Protein AF-A0AAU9J9B2-F1 (afdb_monomer_lite)

Secondary structure (DSSP, 8-state):
-HHHHHHHHHHHHHHHHHHHHHHHHHHHH--S--SSS--HHHHHHHHHHHHHHHHHHHHHHHHHHHHHHHTT--

Structure (mmCIF, N/CA/C/O backbone):
data_AF-A0AAU9J9B2-F1
#
_entry.id   AF-A0AAU9J9B2-F1
#
loop_
_atom_site.group_PDB
_atom_site.id
_atom_site.type_symbol
_atom_site.label_atom_id
_atom_site.label_alt_id
_atom_site.label_comp_id
_atom_site.label_asym_id
_atom_site.label_entity_id
_atom_site.label_seq_id
_atom_site.pdbx_PDB_ins_code
_atom_site.Cartn_x
_atom_site.Cartn_y
_atom_site.Cartn_z
_atom_site.occupancy
_atom_site.B_iso_or_equiv
_atom_site.auth_seq_id
_atom_site.auth_comp_id
_atom_site.auth_asym_id
_atom_site.auth_atom_id
_atom_site.pdbx_PDB_model_num
ATOM 1 N N . MET A 1 1 ? -16.202 24.513 14.106 1.00 59.84 1 MET A N 1
ATOM 2 C CA . MET A 1 1 ? -14.961 24.115 14.810 1.00 59.84 1 MET A CA 1
ATOM 3 C C . MET A 1 1 ? -14.856 22.603 15.033 1.00 59.84 1 MET A C 1
ATOM 5 O O . MET A 1 1 ? -13.915 22.006 14.541 1.00 59.84 1 MET A O 1
ATOM 9 N N . SER A 1 2 ? -15.808 21.938 15.698 1.00 62.69 2 SER A N 1
ATOM 10 C CA . SER A 1 2 ? -15.739 20.486 15.980 1.00 62.69 2 SER A CA 1
ATOM 11 C C . SER A 1 2 ? -15.786 19.574 14.741 1.00 62.69 2 SER A C 1
ATOM 13 O O . SER A 1 2 ? -15.136 18.533 14.734 1.00 62.69 2 SER A O 1
ATOM 15 N N . GLN A 1 3 ? -16.487 19.960 13.669 1.00 63.22 3 GLN A N 1
ATOM 16 C CA . GLN A 1 3 ? -16.527 19.174 12.423 1.00 63.22 3 GLN A CA 1
ATOM 17 C C . GLN A 1 3 ? -15.213 19.227 11.619 1.00 63.22 3 GLN A C 1
ATOM 19 O O . GLN A 1 3 ? -14.822 18.229 11.016 1.00 63.22 3 GLN A O 1
ATOM 24 N N . GLU A 1 4 ? -14.488 20.349 11.667 1.00 64.81 4 GLU A N 1
ATOM 25 C CA . GLU A 1 4 ? -13.205 20.512 10.963 1.00 64.81 4 GLU A CA 1
ATOM 26 C C . GLU A 1 4 ? -12.095 19.663 11.597 1.00 64.81 4 GLU A C 1
ATOM 28 O O . GLU A 1 4 ? -11.282 19.068 10.890 1.00 64.81 4 GLU A O 1
ATOM 33 N N . ILE A 1 5 ? -12.111 19.519 12.928 1.00 74.00 5 ILE A N 1
ATOM 34 C CA . ILE A 1 5 ? -11.158 18.675 13.666 1.00 74.00 5 ILE A CA 1
ATOM 35 C C . ILE A 1 5 ? -11.299 17.201 13.251 1.00 74.00 5 ILE A C 1
ATOM 37 O O . ILE A 1 5 ? -10.293 16.514 13.059 1.00 74.00 5 ILE A O 1
ATOM 41 N N . SER A 1 6 ? -12.527 16.709 13.065 1.00 79.69 6 SER A N 1
ATOM 42 C CA . SER A 1 6 ? -12.785 15.326 12.638 1.00 79.69 6 SER A CA 1
ATOM 43 C C . SER A 1 6 ? -12.276 15.045 11.221 1.00 79.69 6 SER A C 1
ATOM 45 O O . SER A 1 6 ? -11.609 14.032 11.000 1.00 79.69 6 SER A O 1
ATOM 47 N N . ALA A 1 7 ? -12.522 15.957 10.275 1.00 87.38 7 ALA A N 1
ATOM 48 C CA . ALA A 1 7 ? -12.029 15.833 8.903 1.00 87.38 7 ALA A CA 1
ATOM 49 C C . ALA A 1 7 ? -10.492 15.881 8.843 1.00 87.38 7 ALA A C 1
ATOM 51 O O . ALA A 1 7 ? -9.860 15.043 8.197 1.00 87.38 7 ALA A O 1
ATOM 52 N N . MET A 1 8 ? -9.876 16.801 9.591 1.00 86.94 8 MET A N 1
ATOM 53 C CA . MET A 1 8 ? -8.420 16.922 9.680 1.00 86.94 8 MET A CA 1
ATOM 54 C C . MET A 1 8 ? -7.775 15.676 10.305 1.00 86.94 8 MET A C 1
ATOM 56 O O . MET A 1 8 ? -6.715 15.229 9.858 1.00 86.94 8 MET A O 1
ATOM 60 N N . LYS A 1 9 ? -8.418 15.072 11.313 1.00 89.62 9 LYS A N 1
ATOM 61 C CA . LYS A 1 9 ? -7.938 13.834 11.938 1.00 89.62 9 LYS A CA 1
ATOM 62 C C . LYS A 1 9 ? -7.932 12.670 10.946 1.00 89.62 9 LYS A C 1
ATOM 64 O O . LYS A 1 9 ? -6.933 11.956 10.873 1.00 89.62 9 LYS A O 1
ATOM 69 N N . MET A 1 10 ? -8.990 12.520 10.149 1.00 90.62 10 MET A N 1
ATOM 70 C CA . MET A 1 10 ? -9.045 11.505 9.090 1.00 90.62 10 MET A CA 1
ATOM 71 C C . MET A 1 10 ? -7.999 11.755 8.004 1.00 90.62 10 MET A C 1
ATOM 73 O O . MET A 1 10 ? -7.278 10.834 7.625 1.00 90.62 10 MET A O 1
ATOM 77 N N . ALA A 1 11 ? -7.837 13.004 7.561 1.00 92.62 11 ALA A N 1
ATOM 78 C CA . ALA A 1 11 ? -6.817 13.363 6.579 1.00 92.62 11 ALA A CA 1
ATOM 79 C C . ALA A 1 11 ? -5.402 13.002 7.062 1.00 92.62 11 ALA A C 1
ATOM 81 O O . ALA A 1 11 ? -4.614 12.428 6.309 1.00 92.62 11 ALA A O 1
ATOM 82 N N . LYS A 1 12 ? -5.089 13.264 8.338 1.00 93.38 12 LYS A N 1
ATOM 83 C CA . LYS A 1 12 ? -3.788 12.926 8.931 1.00 93.38 12 LYS A CA 1
ATOM 84 C C . LYS A 1 12 ? -3.550 11.415 9.003 1.00 93.38 12 LYS A C 1
ATOM 86 O O . LYS A 1 12 ? -2.443 10.965 8.710 1.00 93.38 12 LYS A O 1
ATOM 91 N N . LEU A 1 13 ? -4.565 10.640 9.384 1.00 92.88 13 LEU A N 1
ATOM 92 C CA . LEU A 1 13 ? -4.478 9.177 9.420 1.00 92.88 13 LEU A CA 1
ATOM 93 C C . LEU A 1 13 ? -4.265 8.599 8.017 1.00 92.88 13 LEU A C 1
ATOM 95 O O . LEU A 1 13 ? -3.361 7.786 7.825 1.00 92.88 13 LEU A O 1
ATOM 99 N N . ASN A 1 14 ? -5.017 9.087 7.030 1.00 93.62 14 ASN A N 1
ATOM 100 C CA . ASN A 1 14 ? -4.869 8.675 5.636 1.00 93.62 14 ASN A CA 1
ATOM 101 C C . ASN A 1 14 ? -3.473 9.008 5.098 1.00 93.62 14 ASN A C 1
ATOM 103 O O . ASN A 1 14 ? -2.832 8.159 4.486 1.00 93.62 14 ASN A O 1
ATOM 107 N N . ALA A 1 15 ? -2.959 10.207 5.376 1.00 95.94 15 ALA A N 1
ATOM 108 C CA . ALA A 1 15 ? -1.610 10.594 4.969 1.00 95.94 15 ALA A CA 1
ATOM 109 C C . ALA A 1 15 ? -0.533 9.696 5.601 1.00 95.94 15 ALA A C 1
ATOM 111 O O . ALA A 1 15 ? 0.407 9.281 4.922 1.00 95.94 15 ALA A O 1
ATOM 112 N N . ALA A 1 16 ? -0.674 9.359 6.887 1.00 95.69 16 ALA A N 1
ATOM 113 C CA . ALA A 1 16 ? 0.255 8.462 7.569 1.00 95.69 16 ALA A CA 1
ATOM 114 C C . ALA A 1 16 ? 0.243 7.052 6.959 1.00 95.69 16 ALA A C 1
ATOM 116 O O . ALA A 1 16 ? 1.310 6.481 6.724 1.00 95.69 16 ALA A O 1
ATOM 117 N N . PHE A 1 17 ? -0.945 6.520 6.660 1.00 96.25 17 PHE A N 1
ATOM 118 C CA . PHE A 1 17 ? -1.109 5.242 5.972 1.00 96.25 17 PHE A CA 1
ATOM 119 C C . PHE A 1 17 ? -0.437 5.258 4.591 1.00 96.25 17 PHE A C 1
ATOM 121 O O . PHE A 1 17 ? 0.406 4.407 4.307 1.00 96.25 17 PHE A O 1
ATOM 128 N N . LEU A 1 18 ? -0.740 6.268 3.766 1.00 97.00 18 LEU A N 1
ATOM 129 C CA . LEU A 1 18 ? -0.178 6.401 2.419 1.00 97.00 18 LEU A CA 1
ATOM 130 C C . LEU A 1 18 ? 1.347 6.490 2.449 1.00 97.00 18 LEU A C 1
ATOM 132 O O . LEU A 1 18 ? 2.011 5.832 1.652 1.00 97.00 18 LEU A O 1
ATOM 136 N N . LYS A 1 19 ? 1.912 7.237 3.406 1.00 97.88 19 LYS A N 1
ATOM 137 C CA . LYS A 1 19 ? 3.364 7.332 3.570 1.00 97.88 19 LYS A CA 1
ATOM 138 C C . LYS A 1 19 ? 3.989 5.972 3.890 1.00 97.88 19 LYS A C 1
ATOM 140 O O . LYS A 1 19 ? 4.997 5.608 3.297 1.00 97.88 19 LYS A O 1
ATOM 145 N N . LYS A 1 20 ? 3.405 5.208 4.817 1.00 97.69 20 LYS A N 1
ATOM 146 C CA . LYS A 1 20 ? 3.936 3.889 5.201 1.00 97.69 20 LYS A CA 1
ATOM 147 C C . LYS A 1 20 ? 3.822 2.866 4.073 1.00 97.69 20 LYS A C 1
ATOM 149 O O . LYS A 1 20 ? 4.756 2.091 3.880 1.00 97.69 20 LYS A O 1
ATOM 154 N N . MET A 1 21 ? 2.726 2.896 3.319 1.00 98.12 21 MET A N 1
ATOM 155 C CA . MET A 1 21 ? 2.555 2.079 2.120 1.00 98.12 21 MET A CA 1
ATOM 156 C C . MET A 1 21 ? 3.587 2.444 1.048 1.00 98.12 21 MET A C 1
ATOM 158 O O . MET A 1 21 ? 4.247 1.556 0.515 1.00 98.12 21 MET A O 1
ATOM 162 N N . GLN A 1 22 ? 3.770 3.740 0.772 1.00 97.31 22 GLN A N 1
ATOM 163 C CA . GLN A 1 22 ? 4.757 4.225 -0.192 1.00 97.31 22 GLN A CA 1
ATOM 164 C C . GLN A 1 22 ? 6.170 3.777 0.192 1.00 97.31 22 GLN A C 1
ATOM 166 O O . GLN A 1 22 ? 6.858 3.195 -0.640 1.00 97.31 22 GLN A O 1
ATOM 171 N N . ASP A 1 23 ? 6.579 3.987 1.448 1.00 97.31 23 ASP A N 1
ATOM 172 C CA . ASP A 1 23 ? 7.900 3.587 1.945 1.00 97.31 23 ASP A CA 1
ATOM 173 C C . ASP A 1 23 ? 8.118 2.063 1.786 1.00 97.31 23 ASP A C 1
ATOM 175 O O . ASP A 1 23 ? 9.187 1.619 1.359 1.00 97.31 23 ASP A O 1
ATOM 179 N N . ALA A 1 24 ? 7.098 1.251 2.097 1.00 97.69 24 ALA A N 1
ATOM 180 C CA . ALA A 1 24 ? 7.163 -0.205 1.980 1.00 97.69 24 ALA A CA 1
ATOM 181 C C . ALA A 1 24 ? 7.263 -0.664 0.519 1.00 97.69 24 ALA A C 1
ATOM 183 O O . ALA A 1 24 ? 8.172 -1.419 0.171 1.00 97.69 24 ALA A O 1
ATOM 184 N N . CYS A 1 25 ? 6.367 -0.186 -0.345 1.00 98.00 25 CYS A N 1
ATOM 185 C CA . CYS A 1 25 ? 6.349 -0.580 -1.749 1.00 98.00 25 CYS A CA 1
ATOM 186 C C . CYS A 1 25 ? 7.565 -0.065 -2.511 1.00 98.00 25 CYS A C 1
ATOM 188 O O . CYS A 1 25 ? 8.090 -0.787 -3.352 1.00 98.00 25 CYS A O 1
ATOM 190 N N . TRP A 1 26 ? 8.079 1.118 -2.168 1.00 95.69 26 TRP A N 1
ATOM 191 C CA . TRP A 1 26 ? 9.332 1.616 -2.725 1.00 95.69 26 TRP A CA 1
ATOM 192 C C . TRP A 1 26 ? 10.496 0.676 -2.403 1.00 95.69 26 TRP A C 1
ATOM 194 O O . TRP A 1 26 ? 11.235 0.274 -3.297 1.00 95.69 26 TRP A O 1
ATOM 204 N N . LYS A 1 27 ? 10.622 0.263 -1.136 1.00 95.56 27 LYS A N 1
ATOM 205 C CA . LYS A 1 27 ? 11.680 -0.658 -0.700 1.00 95.56 27 LYS A CA 1
ATOM 206 C C . LYS A 1 27 ? 11.577 -2.038 -1.360 1.00 95.56 27 LYS A C 1
ATOM 208 O O . LYS A 1 27 ? 12.605 -2.653 -1.618 1.00 95.56 27 LYS A O 1
ATOM 213 N N . ILE A 1 28 ? 10.360 -2.537 -1.578 1.00 95.75 28 ILE A N 1
ATOM 214 C CA . ILE A 1 28 ? 10.122 -3.866 -2.160 1.00 95.75 28 ILE A CA 1
ATOM 215 C C . ILE A 1 28 ? 10.338 -3.852 -3.675 1.00 95.75 28 ILE A C 1
ATOM 217 O O . ILE A 1 28 ? 10.971 -4.758 -4.208 1.00 95.75 28 ILE A O 1
ATOM 221 N N . CYS A 1 29 ? 9.783 -2.854 -4.361 1.00 96.94 29 CYS A N 1
ATOM 222 C CA . CYS A 1 29 ? 9.637 -2.885 -5.811 1.00 96.94 29 CYS A CA 1
ATOM 223 C C . CYS A 1 29 ? 10.719 -2.130 -6.573 1.00 96.94 29 CYS A C 1
ATOM 225 O O . CYS A 1 29 ? 10.865 -2.408 -7.757 1.00 96.94 29 CYS A O 1
ATOM 227 N N . ILE A 1 30 ? 11.452 -1.204 -5.940 1.00 93.81 30 ILE A N 1
ATOM 228 C CA . ILE A 1 30 ? 12.453 -0.355 -6.607 1.00 93.81 30 ILE A CA 1
ATOM 229 C C . ILE A 1 30 ? 13.866 -0.688 -6.085 1.00 93.81 30 ILE A C 1
ATOM 231 O O . ILE A 1 30 ? 14.427 0.054 -5.266 1.00 93.81 30 ILE A O 1
ATOM 235 N N . PRO A 1 31 ? 14.456 -1.831 -6.488 1.00 82.56 31 PRO A N 1
ATOM 236 C CA . PRO A 1 31 ? 15.806 -2.204 -6.091 1.00 82.56 31 PRO A CA 1
ATOM 237 C C . PRO A 1 31 ? 16.831 -1.417 -6.910 1.00 82.56 31 PRO A C 1
ATOM 239 O O . PRO A 1 31 ? 16.917 -1.598 -8.113 1.00 82.56 31 PRO A O 1
ATOM 242 N N . HIS A 1 32 ? 17.653 -0.603 -6.243 1.00 75.56 32 HIS A N 1
ATOM 243 C CA . HIS A 1 32 ? 18.745 0.172 -6.851 1.00 75.56 32 HIS A CA 1
ATOM 244 C C . HIS A 1 32 ? 18.289 1.106 -7.983 1.00 75.56 32 HIS A C 1
ATOM 246 O O . HIS A 1 32 ? 18.070 0.710 -9.118 1.00 75.56 32 HIS A O 1
ATOM 252 N N . LYS A 1 33 ? 18.205 2.402 -7.677 1.00 70.44 33 LYS A N 1
ATOM 253 C CA . LYS A 1 33 ? 17.737 3.422 -8.619 1.00 70.44 33 LYS A CA 1
ATOM 254 C C . LYS A 1 33 ? 18.808 3.731 -9.679 1.00 70.44 33 LYS A C 1
ATOM 256 O O . LYS A 1 33 ? 19.537 4.710 -9.552 1.00 70.44 33 LYS A O 1
ATOM 261 N N . THR A 1 34 ? 18.956 2.856 -10.670 1.00 70.25 34 THR A N 1
ATOM 262 C CA . THR A 1 34 ? 19.925 3.010 -11.768 1.00 70.25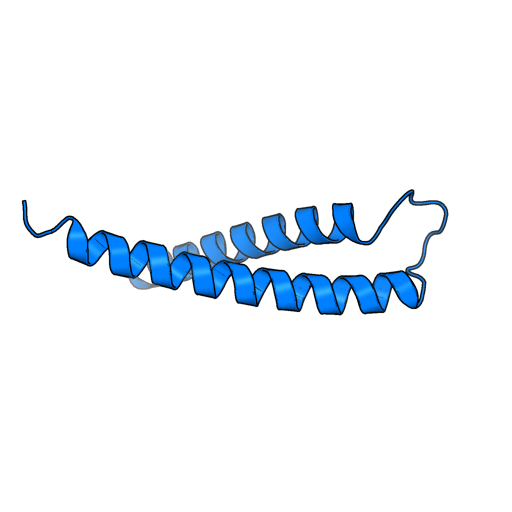 34 THR A CA 1
ATOM 263 C C . THR A 1 34 ? 19.381 3.864 -12.908 1.00 70.25 34 THR A C 1
ATOM 265 O O . THR A 1 34 ? 20.162 4.460 -13.642 1.00 70.25 34 THR A O 1
ATOM 268 N N . GLU A 1 35 ? 18.056 3.959 -13.032 1.00 77.75 35 GLU A N 1
ATOM 269 C CA . GLU A 1 35 ? 17.356 4.666 -14.107 1.00 77.75 35 GLU A CA 1
ATOM 270 C C . GLU A 1 35 ? 16.383 5.715 -13.542 1.00 77.75 35 GLU A C 1
ATOM 272 O O . GLU A 1 35 ? 15.975 5.661 -12.376 1.00 77.75 35 GLU A O 1
ATOM 277 N N . SER A 1 36 ? 16.045 6.721 -14.354 1.00 81.62 36 SER A N 1
ATOM 278 C CA . SER A 1 36 ? 15.143 7.812 -13.957 1.00 81.62 36 SER A CA 1
ATOM 279 C C . SER A 1 36 ? 13.668 7.414 -13.972 1.00 81.62 36 SER A C 1
ATOM 281 O O . SER A 1 36 ? 12.895 7.966 -13.188 1.00 81.62 36 SER A O 1
ATOM 283 N N . ASP A 1 37 ? 13.298 6.456 -14.824 1.00 90.19 37 ASP A N 1
ATOM 284 C CA . ASP A 1 37 ? 11.921 6.026 -15.050 1.00 90.19 37 ASP A CA 1
ATOM 285 C C . ASP A 1 37 ? 11.672 4.607 -14.549 1.00 90.19 37 ASP A C 1
ATOM 287 O O . ASP A 1 37 ? 12.565 3.767 -14.524 1.00 90.19 37 ASP A O 1
ATOM 291 N N . LEU A 1 38 ? 10.416 4.339 -14.188 1.00 91.12 38 LEU A N 1
ATOM 292 C CA . LEU A 1 38 ? 9.992 3.010 -13.770 1.00 91.12 38 LEU A CA 1
ATOM 293 C C . LEU A 1 38 ? 9.843 2.079 -14.977 1.00 91.12 38 LEU A C 1
ATOM 295 O O . LEU A 1 38 ? 9.064 2.363 -15.903 1.00 91.12 38 LEU A O 1
ATOM 299 N N . ASN A 1 39 ? 10.502 0.927 -14.927 1.00 92.19 39 ASN A N 1
ATOM 300 C CA . ASN A 1 39 ? 10.309 -0.129 -15.911 1.00 92.19 39 ASN A CA 1
ATOM 301 C C . ASN A 1 39 ? 8.947 -0.833 -15.719 1.00 92.19 39 ASN A C 1
ATOM 303 O O . ASN A 1 39 ? 8.238 -0.649 -14.724 1.00 92.19 39 ASN A O 1
ATOM 307 N N . THR A 1 40 ? 8.538 -1.643 -16.698 1.00 94.00 40 THR A N 1
ATOM 308 C CA . THR A 1 40 ? 7.240 -2.342 -16.667 1.00 94.00 40 THR A CA 1
ATOM 309 C C . THR A 1 40 ? 7.092 -3.266 -15.453 1.00 94.00 40 THR A C 1
ATOM 311 O O . THR A 1 40 ? 6.004 -3.364 -14.887 1.00 94.00 40 THR A O 1
ATOM 314 N N . GLY A 1 41 ? 8.175 -3.924 -15.032 1.00 94.38 41 GLY A N 1
ATOM 315 C CA . GLY A 1 41 ? 8.182 -4.806 -13.866 1.00 94.38 41 GLY A CA 1
ATOM 316 C C . GLY A 1 41 ? 7.975 -4.042 -12.560 1.00 94.38 41 GLY A C 1
ATOM 317 O O . GLY A 1 41 ? 7.169 -4.458 -11.730 1.00 94.38 41 GLY A O 1
ATOM 318 N N . GL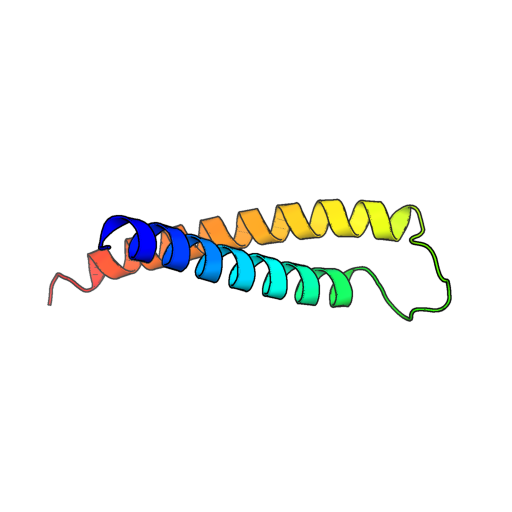U A 1 42 ? 8.630 -2.894 -12.408 1.00 95.81 42 GLU A N 1
ATOM 319 C CA . GLU A 1 42 ? 8.479 -2.012 -11.248 1.00 95.81 42 GLU A CA 1
ATOM 320 C C . GLU A 1 42 ? 7.054 -1.466 -11.139 1.00 95.81 42 GLU A C 1
ATOM 322 O O . GLU A 1 42 ? 6.460 -1.528 -10.064 1.00 95.81 42 GLU A O 1
ATOM 327 N N . LYS A 1 43 ? 6.461 -1.020 -12.256 1.00 95.69 43 LYS A N 1
ATOM 328 C CA . LYS A 1 43 ? 5.059 -0.561 -12.303 1.00 95.69 43 LYS A CA 1
ATOM 329 C C . LYS A 1 43 ? 4.093 -1.658 -11.846 1.00 95.69 43 LYS A C 1
ATOM 331 O O . LYS A 1 43 ? 3.329 -1.451 -10.908 1.00 95.69 43 LYS A O 1
ATOM 336 N N . LEU A 1 44 ? 4.199 -2.854 -12.433 1.00 97.94 44 LEU A N 1
ATOM 337 C CA . LEU A 1 44 ? 3.364 -4.000 -12.053 1.00 97.94 44 LEU A CA 1
ATOM 338 C C . LEU A 1 44 ? 3.591 -4.441 -10.599 1.00 97.94 44 LEU A C 1
ATOM 340 O O . LEU A 1 44 ? 2.655 -4.890 -9.934 1.00 97.94 44 LEU A O 1
ATOM 344 N N . CYS A 1 45 ? 4.824 -4.346 -10.096 1.00 98.00 45 CYS A N 1
ATOM 345 C CA . CYS A 1 45 ? 5.127 -4.638 -8.699 1.00 98.00 45 CYS A CA 1
ATOM 346 C C . CYS A 1 45 ? 4.444 -3.638 -7.764 1.00 98.00 45 CYS A C 1
ATOM 348 O O . CYS A 1 45 ? 3.817 -4.066 -6.794 1.00 98.00 45 CYS A O 1
ATOM 350 N N . LEU A 1 46 ? 4.524 -2.335 -8.056 1.00 97.94 46 LEU A N 1
ATOM 351 C CA . LEU A 1 46 ? 3.900 -1.286 -7.246 1.00 97.94 46 LEU A CA 1
ATOM 352 C C . LEU A 1 46 ? 2.382 -1.482 -7.140 1.00 97.94 46 LEU A C 1
ATOM 354 O O . LEU A 1 46 ? 1.855 -1.427 -6.028 1.00 97.94 46 LEU A O 1
ATOM 358 N N . ASP A 1 47 ? 1.706 -1.798 -8.249 1.00 98.38 47 ASP A N 1
ATOM 359 C CA . ASP A 1 47 ? 0.262 -2.073 -8.261 1.00 98.38 47 ASP A CA 1
ATOM 360 C C . ASP A 1 47 ? -0.095 -3.254 -7.343 1.00 98.38 47 ASP A C 1
ATOM 362 O O . ASP A 1 47 ? -0.974 -3.159 -6.480 1.00 98.38 47 ASP A O 1
ATOM 366 N N . ARG A 1 48 ? 0.635 -4.372 -7.476 1.00 98.56 48 ARG A N 1
ATOM 367 C CA . ARG A 1 48 ? 0.439 -5.564 -6.634 1.00 98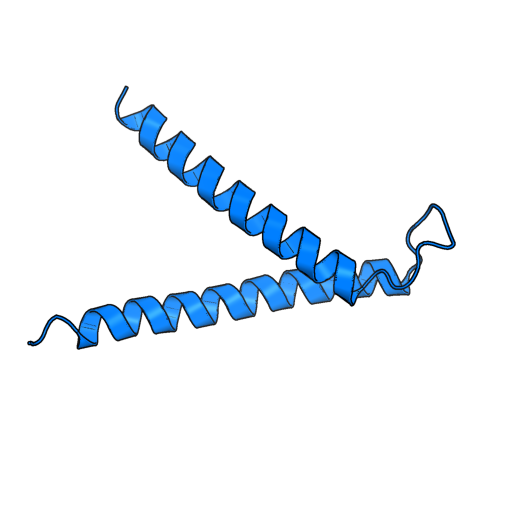.56 48 ARG A CA 1
ATOM 368 C C . ARG A 1 48 ? 0.758 -5.286 -5.171 1.00 98.56 48 ARG A C 1
ATOM 370 O O . ARG A 1 48 ? 0.046 -5.772 -4.295 1.00 98.56 48 ARG A O 1
ATOM 377 N N . CYS A 1 49 ? 1.821 -4.531 -4.902 1.00 98.62 49 CYS A N 1
ATOM 378 C CA . CYS A 1 49 ? 2.236 -4.187 -3.551 1.00 98.62 49 CYS A CA 1
ATOM 379 C C . CYS A 1 49 ? 1.173 -3.346 -2.849 1.00 98.62 49 CYS A C 1
ATOM 381 O O . CYS A 1 49 ? 0.787 -3.682 -1.731 1.00 98.62 49 CYS A O 1
ATOM 383 N N . ALA A 1 50 ? 0.653 -2.310 -3.513 1.00 98.38 50 ALA A N 1
ATOM 384 C CA . ALA A 1 50 ? -0.413 -1.481 -2.964 1.00 98.38 50 ALA A CA 1
ATOM 385 C C . ALA A 1 50 ? -1.644 -2.334 -2.624 1.00 98.38 50 ALA A C 1
ATOM 387 O O . ALA A 1 50 ? -2.115 -2.293 -1.488 1.00 98.38 50 ALA A O 1
ATOM 388 N N . ALA A 1 51 ? -2.100 -3.182 -3.554 1.00 98.50 51 ALA A N 1
ATOM 389 C CA . ALA A 1 51 ? -3.224 -4.090 -3.316 1.00 98.50 51 ALA A CA 1
ATOM 390 C C . ALA A 1 51 ? -2.989 -4.999 -2.095 1.00 98.50 51 ALA A C 1
ATOM 392 O O . ALA A 1 51 ? -3.828 -5.061 -1.195 1.00 98.50 51 ALA A O 1
ATOM 393 N N . LYS A 1 52 ? -1.811 -5.631 -2.001 1.00 98.50 52 LYS A N 1
ATOM 394 C CA . LYS A 1 52 ? -1.451 -6.489 -0.859 1.00 98.50 52 LYS A CA 1
ATOM 395 C C . LYS A 1 52 ? -1.381 -5.724 0.459 1.00 98.50 52 LYS A C 1
ATOM 397 O O . LYS A 1 52 ? -1.775 -6.256 1.498 1.00 98.50 52 LYS A O 1
ATOM 402 N N . TYR A 1 53 ? -0.876 -4.495 0.429 1.00 98.38 53 TYR A N 1
ATOM 403 C CA . TYR A 1 53 ? -0.765 -3.648 1.610 1.00 98.38 53 TYR A CA 1
ATOM 404 C C . TYR A 1 53 ? -2.150 -3.297 2.163 1.00 98.38 53 TYR A C 1
ATOM 406 O O . TYR A 1 53 ? -2.373 -3.419 3.367 1.00 98.38 53 TYR A O 1
ATOM 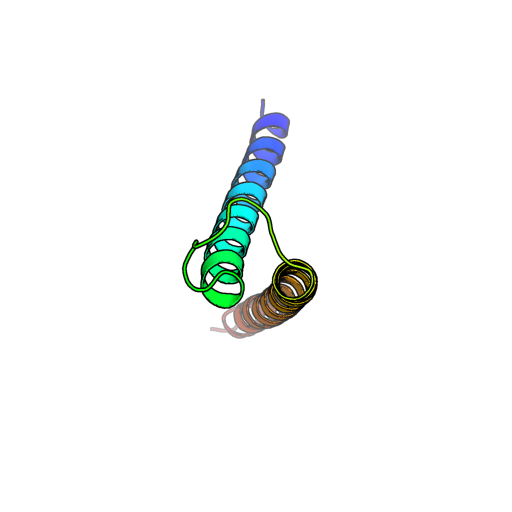414 N N . TYR A 1 54 ? -3.099 -2.942 1.290 1.00 97.44 54 TYR A N 1
ATOM 415 C CA . TYR A 1 54 ? -4.493 -2.712 1.675 1.00 97.44 54 TYR A CA 1
ATOM 416 C C . TYR A 1 54 ? -5.156 -3.971 2.241 1.00 97.44 54 TYR A C 1
ATOM 418 O O . TYR A 1 54 ? -5.721 -3.902 3.331 1.00 97.44 54 TYR A O 1
ATOM 4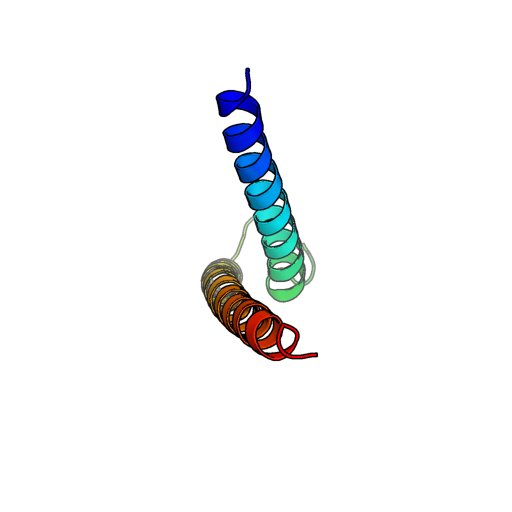26 N N . GLU A 1 55 ? -5.045 -5.114 1.553 1.00 97.62 55 GLU A N 1
ATOM 427 C CA . GLU A 1 55 ? -5.582 -6.406 2.020 1.00 97.62 55 GLU A CA 1
ATOM 428 C C . GLU A 1 55 ? -5.059 -6.758 3.421 1.00 97.62 55 GLU A C 1
ATOM 430 O O . GLU A 1 55 ? -5.823 -7.111 4.319 1.00 97.62 55 GLU A O 1
ATOM 435 N N . THR A 1 56 ? -3.748 -6.614 3.625 1.00 96.81 56 THR A N 1
ATOM 436 C CA . THR A 1 56 ? -3.097 -6.916 4.905 1.00 96.81 56 THR A CA 1
ATOM 437 C C . THR A 1 56 ? -3.545 -5.949 5.997 1.00 96.81 56 THR A C 1
ATOM 439 O O . THR A 1 56 ? -3.850 -6.374 7.111 1.00 96.81 56 THR A O 1
ATOM 442 N N . ASN A 1 57 ? -3.620 -4.650 5.695 1.00 94.69 57 ASN A N 1
ATOM 443 C CA . ASN A 1 57 ? -4.071 -3.643 6.650 1.00 94.69 57 ASN A CA 1
ATOM 444 C C . ASN A 1 57 ? -5.532 -3.863 7.073 1.00 94.69 57 ASN A C 1
ATOM 446 O O . ASN A 1 57 ? -5.847 -3.730 8.256 1.00 94.69 57 ASN A O 1
ATOM 450 N N . ASP A 1 58 ? -6.418 -4.211 6.138 1.00 94.75 58 ASP A N 1
ATOM 451 C CA . ASP A 1 58 ? -7.819 -4.535 6.430 1.00 94.75 58 ASP A CA 1
ATOM 452 C C . ASP A 1 58 ? -7.936 -5.780 7.322 1.00 94.75 58 ASP A C 1
ATOM 454 O O . ASP A 1 58 ? -8.635 -5.757 8.337 1.00 94.75 58 ASP A O 1
ATOM 458 N N . LEU A 1 59 ? -7.181 -6.839 7.011 1.00 94.88 59 LEU A N 1
ATOM 459 C CA . LEU A 1 59 ? -7.139 -8.052 7.824 1.00 94.88 59 LEU A CA 1
ATOM 460 C C . LEU A 1 59 ? -6.677 -7.758 9.259 1.00 94.88 59 LEU A C 1
ATOM 462 O O . LEU A 1 59 ? -7.342 -8.146 10.218 1.00 94.88 59 LEU A O 1
ATOM 466 N N . ILE A 1 60 ? -5.569 -7.029 9.411 1.00 93.69 60 ILE A N 1
ATOM 467 C CA . ILE A 1 60 ? -5.048 -6.608 10.718 1.00 93.69 60 ILE A CA 1
ATOM 468 C C . ILE A 1 60 ? -6.089 -5.764 11.462 1.00 93.69 60 ILE A C 1
ATOM 470 O O . ILE A 1 60 ? -6.339 -6.005 12.642 1.00 93.69 60 ILE A O 1
ATOM 474 N N . SER A 1 61 ? -6.738 -4.816 10.782 1.00 91.62 61 SER A N 1
ATOM 475 C CA . SER A 1 61 ? -7.769 -3.963 11.388 1.00 91.62 61 SER A CA 1
ATOM 476 C C . SER A 1 61 ? -8.927 -4.790 11.947 1.00 91.62 61 SER A C 1
ATOM 478 O O . SER A 1 61 ? -9.343 -4.568 13.083 1.00 91.62 61 SER A O 1
ATOM 480 N N . LYS A 1 62 ? -9.396 -5.794 11.195 1.00 92.31 62 LYS A N 1
ATOM 481 C CA . LYS A 1 62 ? -10.445 -6.723 11.640 1.00 92.31 62 LYS A CA 1
ATOM 482 C C . LYS A 1 62 ? -10.029 -7.490 12.893 1.00 92.31 62 LYS A C 1
ATOM 484 O O . LYS A 1 62 ? -10.806 -7.529 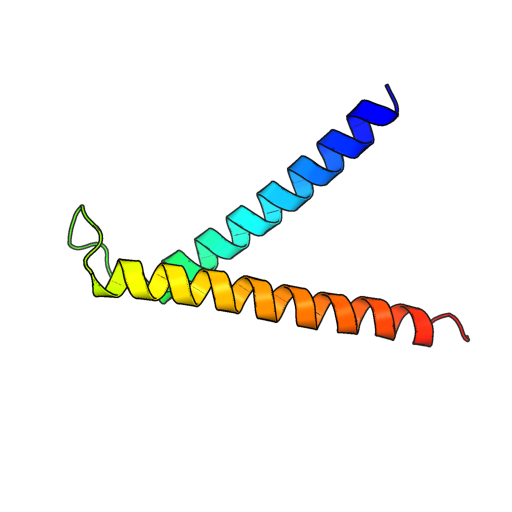13.844 1.00 92.31 62 LYS A O 1
ATOM 489 N N . TYR A 1 63 ? -8.809 -8.027 12.929 1.00 91.75 63 TYR A N 1
ATOM 490 C CA . TYR A 1 63 ? -8.295 -8.725 14.111 1.00 91.75 63 TYR A CA 1
ATOM 491 C C . TYR A 1 63 ? -8.192 -7.812 15.335 1.00 91.75 63 TYR A C 1
ATOM 493 O O . TYR A 1 63 ? -8.658 -8.187 16.405 1.00 91.75 63 TYR A O 1
ATOM 501 N N . TYR A 1 64 ? -7.650 -6.599 15.193 1.00 88.06 64 TYR A N 1
ATOM 502 C CA . TYR A 1 64 ? -7.545 -5.656 16.313 1.00 88.06 64 TYR A CA 1
ATOM 503 C C . TYR A 1 64 ? -8.914 -5.213 16.841 1.00 88.06 64 TYR A C 1
ATOM 505 O O . TYR A 1 64 ? -9.086 -5.060 18.050 1.00 88.06 64 TYR A O 1
ATOM 513 N N . THR A 1 65 ? -9.901 -5.006 15.964 1.00 86.25 65 THR A N 1
ATOM 514 C CA . THR A 1 65 ? -11.269 -4.679 16.387 1.00 86.25 65 THR A CA 1
ATOM 515 C C . THR A 1 65 ? -11.955 -5.867 17.066 1.00 86.25 65 THR A C 1
ATOM 517 O O . THR A 1 65 ? -12.667 -5.664 18.045 1.00 86.25 65 THR A O 1
ATOM 520 N N . GLN A 1 66 ? -11.724 -7.098 16.599 1.00 71.81 66 GLN A N 1
ATOM 521 C CA . GLN A 1 66 ? -12.233 -8.312 17.248 1.00 71.81 66 GLN A CA 1
ATOM 522 C C . GLN A 1 66 ? -11.588 -8.546 18.621 1.00 71.81 66 GLN A C 1
ATOM 524 O O . GLN A 1 66 ? -12.299 -8.839 19.577 1.00 71.81 66 GLN A O 1
ATOM 529 N N . ASP A 1 67 ? -10.275 -8.347 18.750 1.00 67.25 67 ASP A N 1
ATOM 530 C CA . ASP A 1 67 ? -9.554 -8.508 20.018 1.00 67.25 67 ASP A CA 1
ATOM 531 C C . ASP A 1 67 ? -10.021 -7.504 21.085 1.00 67.25 67 ASP A C 1
ATOM 533 O O . ASP A 1 67 ? -10.211 -7.858 22.249 1.00 67.25 67 ASP A O 1
ATOM 537 N N . LYS A 1 68 ? -10.336 -6.265 20.682 1.00 58.16 68 LYS A N 1
ATOM 538 C CA . LYS A 1 68 ? -10.939 -5.268 21.583 1.00 58.16 68 LYS A CA 1
ATOM 539 C C . LYS A 1 68 ? -12.276 -5.720 22.173 1.00 58.16 68 LYS A C 1
ATOM 541 O O . LYS A 1 68 ? -12.571 -5.338 23.299 1.00 58.16 68 LYS A O 1
ATOM 546 N N . ASN A 1 69 ? -13.060 -6.534 21.467 1.00 54.69 69 ASN A N 1
ATOM 547 C CA . ASN A 1 69 ? -14.311 -7.074 22.007 1.00 54.69 69 ASN A CA 1
ATOM 548 C C . ASN A 1 69 ? -14.065 -8.205 23.025 1.00 54.69 69 ASN A C 1
ATOM 550 O O . ASN A 1 69 ? -14.884 -8.400 23.919 1.00 54.69 69 ASN A O 1
ATOM 554 N N . SER A 1 70 ? -12.926 -8.900 22.943 1.00 52.81 70 SER A N 1
ATOM 555 C CA . SER A 1 70 ? -12.527 -9.958 23.884 1.00 52.81 70 SER A CA 1
ATOM 556 C C . SER A 1 70 ? -11.906 -9.418 25.181 1.00 52.81 70 SER A C 1
ATOM 558 O O . SER A 1 70 ? -11.974 -10.087 26.207 1.00 52.81 70 SER A O 1
ATOM 560 N N . GLN A 1 71 ? -11.348 -8.199 25.172 1.00 51.78 71 GLN A N 1
ATOM 561 C CA . GLN A 1 71 ? -10.767 -7.545 26.360 1.00 51.78 71 GLN A CA 1
ATOM 562 C C . GLN A 1 71 ? -11.754 -6.666 27.159 1.00 51.78 71 GLN A C 1
ATOM 564 O O . GLN A 1 71 ? -11.365 -6.077 28.160 1.00 51.78 71 GLN A O 1
ATOM 569 N N . VAL A 1 72 ? -13.029 -6.570 26.756 1.00 52.50 72 VAL A N 1
ATOM 570 C CA . VAL A 1 72 ? -14.086 -5.828 27.496 1.00 52.50 72 VAL A CA 1
ATOM 571 C C . VAL A 1 72 ? -14.874 -6.743 28.453 1.00 52.50 72 VAL A C 1
ATOM 573 O O . VAL A 1 72 ? -15.839 -6.322 29.083 1.00 52.50 72 VAL A O 1
ATOM 576 N N . THR A 1 73 ? -14.442 -7.998 28.614 1.00 44.31 73 THR A N 1
ATOM 577 C CA . THR A 1 73 ? -15.031 -8.951 29.574 1.00 44.31 73 THR A CA 1
ATOM 578 C C . THR A 1 73 ? -14.029 -9.356 30.660 1.00 44.31 73 THR A C 1
ATOM 580 O O . THR A 1 73 ? -13.903 -10.539 30.963 1.00 44.31 73 THR A O 1
ATOM 583 N N . GLN A 1 74 ? -13.298 -8.389 31.221 1.00 36.97 74 GLN A N 1
ATOM 584 C CA . GLN A 1 74 ? -12.621 -8.494 32.521 1.00 36.97 74 GLN A CA 1
ATOM 585 C C . GLN A 1 74 ? -12.584 -7.128 33.203 1.00 36.97 74 GLN A C 1
ATOM 587 O O . GLN A 1 74 ? -12.307 -6.131 32.500 1.00 36.97 74 GLN A O 1
#

Foldseek 3Di:
DVVVVVVVVVVVVVVVLVVVLCVVLCVVQPPDCPDPDDDPSSVVSSVVSSVVSVVVVVVVVVVVVVVVVVVVPD

pLDDT: mean 86.25, std 15.47, range [36.97, 98.62]

Radius of gyration: 17.46 Å; chains: 1; bounding box: 36×34×49 Å

Organism: NCBI:txid1481888

InterPro domains:
  IPR004217 Tim10-like [PF02953] (10-65)
  IPR035427 Tim10-like domain superfamily [G3DSA:1.10.287.810] (1-73)
  IPR035427 Tim10-like domain superfamily [SSF144122] (17-67)

Sequence (74 aa):
MSQEISAMKMAKLNAAFLKKMQDACWKICIPHKTESDLNTGEKLCLDRCAAKYYETNDLISKYYTQDKNSQVTQ